Protein AF-A0A1F2UGR4-F1 (afdb_monomer)

Nearest PDB structures (foldseek):
  3pea-assembly2_F  TM=8.026E-01  e=2.654E-06  Bacillus anthracis str. 'Ames Ancestor'
  3l3s-assembly1_A  TM=7.665E-01  e=1.793E-06  Ruegeria pomeroyi
  3l3s-assembly2_F  TM=8.434E-01  e=1.549E-05  Ruegeria pomeroyi
  4di1-assembly1_B  TM=8.057E-01  e=7.073E-06  Mycobacterium marinum M
  3l3s-assembly1_C  TM=7.694E-01  e=9.185E-06  Ruegeria pomeroyi

Sequence (124 aa):
METGHWANVSLAAQNGVARLTLHRPPANVLNLEALSELTVAIDDASMDGTLKVLVLTAEGKHFSAGVDVADHTPERVGEMIPIFDRLCRLLSQLPCVARAVGSPSGGQGQWRATPGILGQDLRG

pLDDT: mean 76.99, std 20.29, range [28.05, 95.81]

Organism: NCBI:txid1797195

Mean predicted aligned error: 9.28 Å

Radius of gyration: 15.13 Å; Cα contacts (8 Å, |Δi|>4): 191; chains: 1; bounding box: 42×40×34 Å

InterPro domains:
  IPR001753 Enoyl-CoA hydratase/isomerase-like domain [PF00378] (13-75)
  IPR029045 ClpP/crotonase-like domain superfamily [SSF52096] (10-96)
  IPR051683 Enoyl-CoA Hydratase/Isomerase Domain-Containing Protein [PTHR42964] (1-72)

Secondary structure (DSSP, 8-state):
---EE-SSEEEEEETTEEEEEE--TTT--B-HHHHHHHHHHHHHHHT-TT--EEEEEEESS-S---B-GGG-SHHHHHHHHHHHHHHHHHHHHS-EEEEEEEE-S------------SS-----

Structure (mmCIF, N/CA/C/O backbone):
data_AF-A0A1F2UGR4-F1
#
_entry.id   AF-A0A1F2UGR4-F1
#
loop_
_atom_site.group_PDB
_atom_site.id
_atom_site.type_symbol
_atom_site.label_atom_id
_atom_site.label_alt_id
_atom_site.label_comp_id
_atom_site.label_asym_id
_atom_site.label_entity_id
_atom_site.label_seq_id
_atom_site.pdbx_PDB_ins_code
_atom_site.Cartn_x
_atom_site.Cartn_y
_atom_site.Cartn_z
_atom_site.occupancy
_atom_site.B_iso_or_equiv
_atom_site.auth_seq_id
_atom_site.auth_comp_id
_atom_site.auth_asym_id
_atom_site.auth_atom_id
_atom_site.pdbx_PDB_model_num
ATOM 1 N N . MET A 1 1 ? -8.709 8.282 11.917 1.00 63.50 1 MET A N 1
ATOM 2 C CA . MET A 1 1 ? -7.911 8.405 10.686 1.00 63.50 1 MET A CA 1
ATOM 3 C C . MET A 1 1 ? -8.676 9.189 9.626 1.00 63.50 1 MET A C 1
ATOM 5 O O . MET A 1 1 ? -9.878 8.984 9.485 1.00 63.50 1 MET A O 1
ATOM 9 N N . GLU A 1 2 ? -7.997 10.116 8.950 1.00 64.69 2 GLU A N 1
ATOM 10 C CA . GLU A 1 2 ? -8.533 10.909 7.832 1.00 64.69 2 GLU A CA 1
ATOM 11 C C . GLU A 1 2 ? -8.485 10.126 6.510 1.00 64.69 2 GLU A C 1
ATOM 13 O O . GLU A 1 2 ? -7.759 9.142 6.375 1.00 64.69 2 GLU A O 1
ATOM 18 N N . THR A 1 3 ? -9.301 10.538 5.540 1.00 78.69 3 THR A N 1
ATOM 19 C CA . THR A 1 3 ? -9.282 9.994 4.177 1.00 78.69 3 THR A CA 1
ATOM 20 C C . THR A 1 3 ? -8.090 10.549 3.399 1.00 78.69 3 THR A C 1
ATOM 22 O O . THR A 1 3 ? -7.926 11.765 3.343 1.00 78.69 3 THR A O 1
ATOM 25 N N . GLY A 1 4 ? -7.305 9.679 2.764 1.00 88.75 4 GLY A N 1
ATOM 26 C CA . GLY A 1 4 ? -6.193 10.054 1.888 1.00 88.75 4 GLY A CA 1
ATOM 27 C C . GLY A 1 4 ? -6.537 9.837 0.415 1.00 88.75 4 GLY A C 1
ATOM 28 O O . GLY A 1 4 ? -7.243 8.885 0.069 1.00 88.75 4 GLY A O 1
ATOM 29 N N . HIS A 1 5 ? -6.045 10.709 -0.463 1.00 92.69 5 HIS A N 1
ATOM 30 C CA . HIS A 1 5 ? -6.204 10.563 -1.907 1.00 92.69 5 HIS A CA 1
ATOM 31 C C . HIS A 1 5 ? -4.902 10.924 -2.617 1.00 92.69 5 HIS A C 1
ATOM 33 O O . HIS A 1 5 ? -4.366 12.014 -2.423 1.00 92.69 5 HIS A O 1
ATOM 39 N N . TRP A 1 6 ? -4.431 10.014 -3.462 1.00 95.12 6 TRP A N 1
ATOM 40 C CA . TRP A 1 6 ? -3.242 10.160 -4.296 1.00 95.12 6 TRP A CA 1
ATOM 41 C C . TRP A 1 6 ? -3.612 9.966 -5.772 1.00 95.12 6 TRP A C 1
ATOM 43 O O . TRP A 1 6 ? -4.800 9.894 -6.098 1.00 95.12 6 TRP A O 1
ATOM 53 N N . ALA A 1 7 ? -2.632 9.917 -6.676 1.00 94.81 7 ALA A N 1
ATOM 54 C CA . ALA A 1 7 ? -2.907 9.768 -8.101 1.00 94.81 7 ALA A CA 1
ATOM 55 C C . ALA A 1 7 ? -3.414 8.359 -8.446 1.00 94.81 7 ALA A C 1
ATOM 57 O O . ALA A 1 7 ? -4.348 8.229 -9.234 1.00 94.81 7 ALA A O 1
ATOM 58 N N . ASN A 1 8 ? -2.842 7.310 -7.841 1.00 95.31 8 ASN A N 1
ATOM 59 C CA . ASN A 1 8 ? -3.147 5.912 -8.173 1.00 95.31 8 ASN A CA 1
ATOM 60 C C . ASN A 1 8 ? -3.848 5.148 -7.040 1.00 95.31 8 ASN A C 1
ATOM 62 O O . ASN A 1 8 ? -4.299 4.020 -7.259 1.00 95.31 8 ASN A O 1
ATOM 66 N N . VAL A 1 9 ? -3.948 5.726 -5.839 1.00 94.31 9 VAL A N 1
ATOM 67 C CA . VAL A 1 9 ? -4.588 5.096 -4.674 1.00 94.31 9 VAL A CA 1
ATOM 68 C C . VAL A 1 9 ? -5.457 6.060 -3.877 1.00 94.31 9 VAL A C 1
ATOM 70 O O . VAL A 1 9 ? -5.195 7.259 -3.807 1.00 94.31 9 VAL A O 1
ATOM 73 N N . SER A 1 10 ? -6.472 5.523 -3.204 1.00 94.38 10 SER A N 1
ATOM 74 C CA . SER A 1 1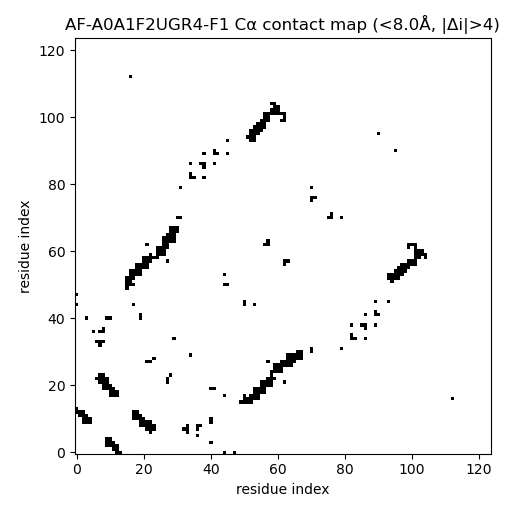0 ? -7.207 6.235 -2.157 1.00 94.38 10 SER A CA 1
ATOM 75 C C . SER A 1 10 ? -7.352 5.396 -0.895 1.00 94.38 10 SER A C 1
ATOM 77 O O . SER A 1 10 ? -7.371 4.165 -0.944 1.00 94.38 10 SER A O 1
ATOM 79 N N . LEU A 1 11 ? -7.465 6.071 0.245 1.00 92.62 11 LEU A N 1
ATOM 80 C CA . LEU A 1 11 ? -7.563 5.472 1.566 1.00 92.62 11 LEU A CA 1
ATOM 81 C C . LEU A 1 11 ? -8.755 6.066 2.316 1.00 92.62 11 LEU A C 1
ATOM 83 O O . LEU A 1 11 ? -8.861 7.278 2.479 1.00 92.62 11 LEU A O 1
ATOM 87 N N . ALA A 1 12 ? -9.646 5.211 2.804 1.00 91.19 12 ALA A N 1
ATOM 88 C CA . ALA A 1 12 ? -10.773 5.612 3.637 1.00 91.19 12 ALA A CA 1
ATOM 89 C C . ALA A 1 12 ? -10.871 4.706 4.861 1.00 91.19 12 ALA A C 1
ATOM 91 O O . ALA A 1 12 ? -10.834 3.486 4.722 1.00 91.19 12 ALA A O 1
ATOM 92 N N . ALA A 1 13 ? -11.033 5.279 6.053 1.00 87.62 13 ALA A N 1
ATOM 93 C CA . ALA A 1 13 ? -11.139 4.510 7.288 1.00 87.62 13 ALA A CA 1
ATOM 94 C C . ALA A 1 13 ? -12.420 4.803 8.063 1.00 87.62 13 ALA A C 1
ATOM 96 O O . ALA A 1 13 ? -12.843 5.948 8.204 1.00 87.62 13 ALA A O 1
ATOM 97 N N . GLN A 1 14 ? -13.028 3.745 8.594 1.00 86.06 14 GLN A N 1
ATOM 98 C CA . GLN A 1 14 ? -14.195 3.836 9.461 1.00 86.06 14 GLN A CA 1
ATO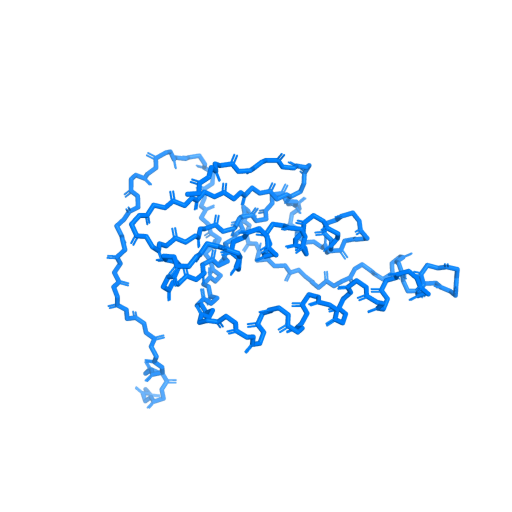M 99 C C . GLN A 1 14 ? -14.276 2.615 10.383 1.00 86.06 14 GLN A C 1
ATOM 101 O O . GLN A 1 14 ? -14.091 1.483 9.941 1.00 86.06 14 GLN A O 1
ATOM 106 N N . ASN A 1 15 ? -14.599 2.830 11.664 1.00 87.62 15 ASN A N 1
ATOM 107 C CA . ASN A 1 15 ? -14.860 1.767 12.649 1.00 87.62 15 ASN A CA 1
ATOM 108 C C . ASN A 1 15 ? -13.734 0.714 12.766 1.00 87.62 15 ASN A C 1
ATOM 110 O O . ASN A 1 15 ? -14.004 -0.479 12.921 1.00 87.62 15 ASN A O 1
ATOM 114 N N . GLY A 1 16 ? -12.472 1.150 12.684 1.00 87.19 16 GLY A N 1
ATOM 115 C CA . GLY A 1 16 ? -11.299 0.269 12.733 1.00 87.19 16 GLY A CA 1
ATOM 116 C C . GLY A 1 16 ? -11.055 -0.533 11.450 1.00 87.19 16 GLY A C 1
ATOM 117 O O . GLY A 1 16 ? -10.271 -1.478 11.466 1.00 87.19 16 GLY A O 1
ATOM 118 N N . VAL A 1 17 ? -11.717 -0.192 10.343 1.00 87.62 17 VAL A N 1
ATOM 119 C CA . VAL A 1 17 ? -11.446 -0.761 9.019 1.00 87.62 17 VAL A CA 1
ATOM 120 C C . VAL A 1 17 ? -10.890 0.331 8.116 1.00 87.62 17 VAL A C 1
ATOM 122 O O . VAL A 1 17 ? -11.591 1.305 7.846 1.00 87.62 17 VAL A O 1
ATOM 125 N N . ALA A 1 18 ? -9.668 0.148 7.618 1.00 90.62 18 ALA A N 1
ATOM 126 C CA . ALA A 1 18 ? -9.102 0.971 6.552 1.00 90.62 18 ALA A CA 1
ATOM 127 C C . ALA A 1 18 ? -9.295 0.269 5.204 1.00 90.62 18 ALA A C 1
ATOM 129 O O . ALA A 1 18 ? -8.993 -0.914 5.059 1.00 90.62 18 ALA A O 1
ATOM 130 N N . ARG A 1 19 ? -9.806 0.990 4.210 1.00 90.12 19 ARG A N 1
ATOM 131 C CA . ARG A 1 19 ? -9.927 0.548 2.822 1.00 90.12 19 ARG A CA 1
ATOM 132 C C . ARG A 1 19 ? -8.945 1.322 1.972 1.00 90.12 19 ARG A C 1
ATOM 134 O O . ARG A 1 19 ? -9.101 2.531 1.833 1.00 90.12 19 ARG A O 1
ATOM 141 N N . LEU A 1 20 ? -8.020 0.606 1.354 1.00 91.88 20 LEU A N 1
ATOM 142 C CA . LEU A 1 20 ? -7.136 1.136 0.332 1.00 91.88 20 LEU A CA 1
ATOM 143 C C . LEU A 1 20 ? -7.634 0.664 -1.035 1.00 91.88 20 LEU A C 1
ATOM 145 O O . LEU A 1 20 ? -7.882 -0.528 -1.228 1.00 91.88 20 LEU A O 1
ATOM 149 N N . THR A 1 21 ? -7.801 1.580 -1.982 1.00 92.12 21 THR A N 1
ATOM 150 C CA . THR A 1 21 ? -8.287 1.261 -3.329 1.00 92.12 21 THR A CA 1
ATOM 151 C C . THR A 1 21 ? -7.286 1.705 -4.387 1.00 92.12 21 THR A C 1
ATOM 153 O O . THR A 1 21 ? -6.869 2.855 -4.363 1.00 92.12 21 THR A O 1
ATOM 156 N N . LEU A 1 22 ? -6.905 0.794 -5.287 1.00 92.50 22 LEU A N 1
ATOM 157 C CA . LEU A 1 22 ? -6.105 1.071 -6.484 1.00 92.50 22 LEU A CA 1
ATOM 158 C C . LEU A 1 22 ? -6.995 1.586 -7.616 1.00 92.50 22 LEU A C 1
ATOM 160 O O . LEU A 1 22 ? -7.973 0.927 -7.958 1.00 92.50 22 LEU A O 1
ATOM 164 N N . HIS A 1 23 ? -6.621 2.694 -8.246 1.00 92.56 23 HIS A N 1
ATOM 165 C CA . HIS A 1 23 ? -7.412 3.368 -9.284 1.00 92.56 23 HIS A CA 1
ATOM 166 C C . HIS A 1 23 ? -6.612 3.582 -10.569 1.00 92.56 23 HIS A C 1
ATOM 168 O O . HIS A 1 23 ? -6.592 4.668 -11.141 1.00 92.56 23 HIS A O 1
ATOM 174 N N . ARG A 1 24 ? -5.917 2.536 -11.032 1.00 91.50 24 ARG A N 1
ATOM 175 C CA . ARG A 1 24 ? -5.048 2.564 -12.222 1.00 91.50 24 ARG A CA 1
ATOM 176 C C . ARG A 1 24 ? -5.466 1.523 -13.281 1.00 91.50 24 ARG A C 1
ATOM 178 O O . ARG A 1 24 ? -4.671 0.651 -13.661 1.00 91.50 24 ARG A O 1
ATOM 185 N N . PRO A 1 25 ? -6.720 1.552 -13.773 1.00 89.06 25 PRO A N 1
ATOM 186 C CA . PRO A 1 25 ? -7.172 0.629 -14.812 1.00 89.06 25 PRO A CA 1
ATOM 187 C C . PRO A 1 25 ? -6.322 0.757 -16.096 1.00 89.06 25 PRO A C 1
ATOM 189 O O . PRO A 1 25 ? -5.688 1.786 -16.322 1.00 89.06 25 PRO A O 1
ATOM 192 N N . PRO A 1 26 ? -6.296 -0.270 -16.971 1.00 88.38 26 PRO A N 1
ATOM 193 C CA . PRO A 1 26 ? -7.167 -1.453 -16.975 1.00 88.38 26 PRO A CA 1
ATOM 194 C C . PRO A 1 26 ? -6.659 -2.635 -16.138 1.00 88.38 26 PRO A C 1
ATOM 196 O O . PRO A 1 26 ? -7.438 -3.537 -15.824 1.00 88.38 26 PRO A O 1
ATOM 199 N N . ALA A 1 27 ? -5.368 -2.659 -15.813 1.00 88.75 27 ALA A N 1
ATOM 200 C CA . ALA A 1 27 ? -4.715 -3.795 -15.169 1.00 88.75 27 ALA A CA 1
ATOM 201 C C . ALA A 1 27 ? -4.115 -3.460 -13.797 1.00 88.75 27 ALA A C 1
ATOM 203 O O . ALA A 1 27 ? -3.614 -4.369 -13.145 1.00 88.75 27 ALA A O 1
ATOM 204 N N . ASN A 1 28 ? -4.162 -2.198 -13.349 1.00 90.44 28 ASN A N 1
ATOM 205 C CA . ASN A 1 28 ? -3.614 -1.770 -12.059 1.00 90.44 28 ASN A CA 1
ATOM 206 C C . ASN A 1 28 ? -2.143 -2.195 -11.879 1.00 90.44 28 ASN A C 1
ATOM 208 O O . ASN A 1 28 ? -1.752 -2.707 -10.832 1.00 90.44 28 ASN A O 1
ATOM 212 N N . VAL A 1 29 ? -1.331 -2.033 -12.933 1.00 93.00 29 VAL A N 1
ATOM 213 C CA . VAL A 1 29 ? 0.122 -2.289 -12.881 1.00 93.00 29 VAL A CA 1
ATOM 214 C C . VAL A 1 29 ? 0.763 -1.300 -11.904 1.00 93.00 29 VAL A C 1
ATOM 216 O O . VAL A 1 29 ? 0.441 -0.114 -11.942 1.00 93.00 29 VAL A O 1
ATOM 219 N N . LEU A 1 30 ? 1.649 -1.772 -11.034 1.00 92.12 30 LEU A N 1
ATOM 220 C CA . LEU A 1 30 ? 2.289 -0.966 -9.996 1.00 92.12 30 LEU A CA 1
ATOM 221 C C . LEU A 1 30 ? 3.612 -0.404 -10.524 1.00 92.12 30 LEU A C 1
ATOM 223 O O . LEU A 1 30 ? 4.615 -1.113 -10.554 1.00 92.12 30 LEU A O 1
ATOM 227 N N . ASN A 1 31 ? 3.600 0.855 -10.956 1.00 92.06 31 ASN A N 1
ATOM 228 C CA . ASN A 1 31 ? 4.827 1.605 -11.221 1.00 92.06 31 ASN A CA 1
ATOM 229 C C . ASN A 1 31 ? 5.409 2.166 -9.908 1.00 92.06 31 ASN A C 1
ATOM 231 O O . ASN A 1 31 ? 4.790 2.062 -8.845 1.00 92.06 31 ASN A O 1
ATOM 235 N N . LEU A 1 32 ? 6.581 2.797 -9.982 1.00 90.69 32 LEU A N 1
ATOM 236 C CA . LEU A 1 32 ? 7.237 3.440 -8.836 1.00 90.69 32 LEU A CA 1
ATOM 237 C C . LEU A 1 32 ? 6.330 4.410 -8.065 1.00 90.69 32 LEU A C 1
ATOM 239 O O . LEU A 1 32 ? 6.317 4.387 -6.836 1.00 90.69 32 LEU A O 1
ATOM 243 N N . GLU A 1 33 ? 5.550 5.231 -8.769 1.00 93.62 33 GLU A N 1
ATOM 244 C CA . GLU A 1 33 ? 4.621 6.174 -8.140 1.00 93.62 33 GLU A CA 1
ATOM 245 C C . GLU A 1 33 ? 3.543 5.435 -7.335 1.00 93.62 33 GLU A C 1
ATOM 247 O O . GLU A 1 33 ? 3.410 5.669 -6.137 1.00 93.62 33 GLU A O 1
ATOM 252 N N . ALA A 1 34 ? 2.853 4.463 -7.939 1.00 93.75 34 ALA A N 1
ATOM 253 C CA . ALA A 1 34 ? 1.831 3.674 -7.256 1.00 93.75 34 ALA A CA 1
ATOM 254 C C . ALA A 1 34 ? 2.399 2.875 -6.069 1.00 93.75 34 ALA A C 1
ATOM 256 O O . ALA A 1 34 ? 1.744 2.769 -5.033 1.00 93.75 34 ALA A O 1
ATOM 257 N N . LEU A 1 35 ? 3.615 2.328 -6.186 1.00 93.56 35 LEU A N 1
ATOM 258 C CA . LEU A 1 35 ? 4.300 1.652 -5.079 1.00 93.56 35 LEU A CA 1
ATOM 259 C C . LEU A 1 35 ? 4.595 2.614 -3.923 1.00 93.56 35 LEU A C 1
ATOM 261 O O . LEU A 1 35 ? 4.387 2.258 -2.761 1.00 93.56 35 LEU A O 1
ATOM 265 N N . SER A 1 36 ? 5.059 3.824 -4.232 1.00 94.19 36 SER A N 1
ATOM 266 C CA . SER A 1 36 ? 5.328 4.861 -3.237 1.00 94.19 36 SER A CA 1
ATOM 267 C C . SER A 1 36 ? 4.044 5.281 -2.518 1.00 94.19 36 SER A C 1
ATOM 269 O O . SER A 1 36 ? 3.979 5.228 -1.289 1.00 94.19 36 SER A O 1
ATOM 271 N N . GLU A 1 37 ? 2.985 5.592 -3.268 1.00 95.81 37 GLU A N 1
ATOM 272 C CA . GLU A 1 37 ? 1.698 6.007 -2.705 1.00 95.81 37 GLU A CA 1
ATOM 273 C C . GLU A 1 37 ? 1.057 4.897 -1.856 1.00 95.81 37 GLU A C 1
ATOM 275 O O . GLU A 1 37 ? 0.579 5.165 -0.754 1.00 95.81 37 GLU A O 1
ATOM 280 N N . LEU A 1 38 ? 1.107 3.637 -2.314 1.00 93.31 38 LEU A N 1
ATOM 281 C CA . LEU A 1 38 ? 0.683 2.472 -1.528 1.00 93.31 38 LEU A CA 1
ATOM 282 C C . LEU A 1 38 ? 1.427 2.392 -0.198 1.00 93.31 38 LEU A C 1
ATOM 284 O O . LEU A 1 38 ? 0.819 2.159 0.846 1.00 93.31 38 LEU A O 1
ATOM 288 N N . THR A 1 39 ? 2.746 2.562 -0.248 1.00 93.81 39 THR A N 1
ATOM 289 C CA . THR A 1 39 ? 3.605 2.460 0.928 1.00 93.81 39 THR A CA 1
ATOM 290 C C . THR A 1 39 ? 3.257 3.543 1.943 1.00 93.81 39 THR A C 1
ATOM 292 O O . THR A 1 39 ? 3.118 3.228 3.120 1.00 93.81 39 THR A O 1
ATOM 295 N N . VAL A 1 40 ? 3.072 4.791 1.501 1.00 94.38 40 VAL A N 1
ATOM 296 C CA . VAL A 1 40 ? 2.660 5.908 2.369 1.00 94.38 40 VAL A CA 1
ATOM 297 C C . VAL A 1 40 ? 1.278 5.652 2.969 1.00 94.38 40 VAL A C 1
ATOM 299 O O . VAL A 1 40 ? 1.121 5.708 4.183 1.00 94.38 40 VAL A O 1
ATOM 302 N N . ALA A 1 41 ? 0.293 5.276 2.152 1.00 93.69 41 ALA A N 1
ATOM 303 C CA . ALA A 1 41 ? -1.072 5.035 2.616 1.00 93.69 41 ALA A CA 1
ATOM 304 C C . ALA A 1 41 ? -1.165 3.903 3.658 1.00 93.69 41 ALA A C 1
ATOM 306 O O . ALA A 1 41 ? -1.954 3.972 4.601 1.00 93.69 41 ALA A O 1
ATOM 307 N N . ILE A 1 42 ? -0.372 2.840 3.496 1.00 91.56 42 ILE A N 1
ATOM 308 C CA . ILE A 1 42 ? -0.333 1.723 4.449 1.00 91.56 42 ILE A CA 1
ATOM 309 C C . ILE A 1 42 ? 0.395 2.123 5.732 1.00 91.56 42 ILE A C 1
ATOM 311 O O . ILE A 1 42 ? -0.037 1.724 6.813 1.00 91.56 42 ILE A O 1
ATOM 315 N N . ASP A 1 43 ? 1.466 2.904 5.625 1.00 92.06 43 ASP A N 1
ATOM 316 C CA . ASP A 1 43 ? 2.192 3.435 6.778 1.00 92.06 43 ASP A CA 1
ATOM 317 C C . ASP A 1 43 ? 1.277 4.324 7.630 1.00 92.06 43 ASP A C 1
ATOM 319 O O . ASP A 1 43 ? 1.117 4.063 8.822 1.00 92.06 43 ASP A O 1
ATOM 323 N N . ASP A 1 44 ? 0.557 5.258 7.001 1.00 90.38 44 ASP A N 1
ATOM 324 C CA . ASP A 1 44 ? -0.437 6.115 7.657 1.00 90.38 44 ASP A CA 1
ATOM 325 C C . ASP A 1 44 ? -1.519 5.291 8.369 1.00 90.38 44 ASP A C 1
ATOM 327 O O . ASP A 1 44 ? -1.862 5.553 9.524 1.00 90.38 44 ASP A O 1
ATOM 331 N N . ALA A 1 45 ? -2.039 4.251 7.706 1.00 89.12 45 ALA A N 1
ATOM 332 C CA . ALA A 1 45 ? -3.018 3.352 8.308 1.00 89.12 45 ALA A CA 1
ATOM 333 C C . ALA A 1 45 ? -2.428 2.566 9.492 1.00 89.12 45 ALA A C 1
ATOM 335 O O . ALA A 1 45 ? -3.120 2.344 10.484 1.00 89.12 45 ALA A O 1
ATOM 336 N N . SER A 1 46 ? -1.158 2.160 9.410 1.00 87.25 46 SER A N 1
ATOM 337 C CA . SER A 1 46 ? -0.477 1.404 10.467 1.00 87.25 46 SER A CA 1
ATOM 338 C C . SER A 1 46 ? -0.238 2.216 11.739 1.00 87.25 46 SER A C 1
ATOM 340 O O . SER A 1 46 ? -0.174 1.645 12.827 1.00 87.25 46 SER A O 1
ATOM 342 N N . MET A 1 47 ? -0.155 3.543 11.617 1.00 88.81 47 MET A N 1
ATOM 343 C CA . MET A 1 47 ? -0.027 4.450 12.757 1.00 88.81 47 MET A CA 1
ATOM 344 C C . MET A 1 47 ? -1.354 4.651 13.509 1.00 88.81 47 MET A C 1
ATOM 346 O O . MET A 1 47 ? -1.344 5.129 14.646 1.00 88.81 47 MET A O 1
ATOM 350 N N . ASP A 1 48 ? -2.500 4.269 12.928 1.00 87.38 48 ASP A N 1
ATOM 351 C CA . ASP A 1 48 ? -3.789 4.291 13.623 1.00 87.38 48 ASP A CA 1
ATOM 352 C C . ASP A 1 48 ? -3.921 3.071 14.548 1.00 87.38 48 ASP A C 1
ATOM 354 O O . ASP A 1 48 ? -4.302 1.976 14.134 1.00 87.38 48 ASP A O 1
ATOM 358 N N . GLY A 1 49 ? -3.679 3.276 15.846 1.00 86.56 49 GLY A N 1
ATOM 359 C CA . GLY A 1 49 ? -3.824 2.237 16.874 1.00 86.56 49 GLY A CA 1
ATOM 360 C C . GLY A 1 49 ? -5.246 1.675 17.041 1.00 86.56 49 GLY A C 1
ATOM 361 O O . GLY A 1 49 ? -5.443 0.722 17.794 1.00 86.56 49 GLY A O 1
ATOM 362 N N . THR A 1 50 ? -6.252 2.242 16.366 1.00 88.50 50 THR A N 1
ATOM 363 C CA . THR A 1 50 ? -7.622 1.710 16.320 1.00 88.50 50 THR A CA 1
ATOM 364 C C . THR A 1 50 ? -7.872 0.776 15.132 1.00 88.50 50 THR A C 1
ATOM 366 O O . THR A 1 50 ? -8.945 0.162 15.055 1.00 88.50 50 THR A O 1
ATOM 369 N N . LEU A 1 51 ? -6.905 0.644 14.216 1.00 88.31 51 LEU A N 1
ATOM 370 C CA . LEU A 1 51 ? -6.995 -0.218 13.046 1.00 88.31 51 LEU A CA 1
ATOM 371 C C . LEU A 1 51 ? -7.075 -1.692 13.459 1.00 88.31 51 LEU A C 1
ATOM 373 O O . LEU A 1 51 ? -6.215 -2.232 14.147 1.00 88.31 51 LEU A O 1
ATOM 377 N N . LYS A 1 52 ? -8.123 -2.363 12.988 1.00 87.38 52 LYS A N 1
ATOM 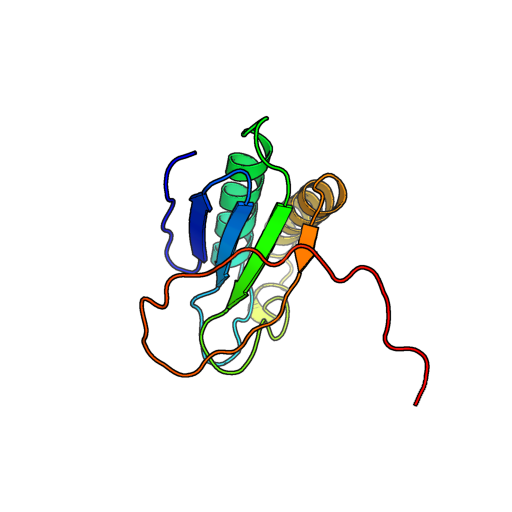378 C CA . LYS A 1 52 ? -8.361 -3.797 13.193 1.00 87.38 52 LYS A CA 1
ATOM 379 C C . LYS A 1 52 ? -8.148 -4.596 11.918 1.00 87.38 52 LYS A C 1
ATOM 381 O O . LYS A 1 52 ? -7.769 -5.758 11.996 1.00 87.38 52 LYS A O 1
ATOM 386 N N . VAL A 1 53 ? -8.461 -4.003 10.764 1.00 86.94 53 VAL A N 1
ATOM 387 C CA . VAL A 1 53 ? -8.391 -4.661 9.455 1.00 86.94 53 VAL A CA 1
ATOM 388 C C . VAL A 1 53 ? -8.026 -3.644 8.378 1.00 86.94 53 VAL A C 1
ATOM 390 O O . VAL A 1 53 ? -8.705 -2.625 8.235 1.00 86.94 53 VAL A O 1
ATOM 393 N N . LEU A 1 54 ? -7.018 -3.967 7.568 1.00 88.06 54 LEU A N 1
ATOM 394 C CA . LEU A 1 54 ? -6.767 -3.304 6.287 1.00 88.06 54 LEU A CA 1
ATOM 395 C C . LEU A 1 54 ? -7.404 -4.119 5.153 1.00 88.06 54 LEU A C 1
ATOM 397 O O . LEU A 1 54 ? -7.163 -5.321 5.040 1.00 88.06 54 LEU A O 1
ATOM 401 N N . VAL A 1 55 ? -8.200 -3.465 4.309 1.00 88.00 55 VAL A N 1
ATOM 402 C CA . VAL A 1 55 ? -8.836 -4.050 3.124 1.00 88.00 55 VAL A CA 1
ATOM 403 C C . VAL A 1 55 ? -8.247 -3.416 1.872 1.00 88.00 55 VAL A C 1
ATOM 405 O O . VAL A 1 55 ? -8.439 -2.225 1.635 1.00 88.00 55 VAL A O 1
ATOM 408 N N . LEU A 1 56 ? -7.586 -4.221 1.044 1.00 88.50 56 LEU A N 1
ATOM 409 C CA . LEU A 1 56 ? -7.120 -3.796 -0.276 1.00 88.50 56 LEU A CA 1
ATOM 410 C C . LEU A 1 56 ? -8.204 -4.068 -1.324 1.00 88.50 56 LEU A C 1
ATOM 412 O O . LEU A 1 56 ? -8.745 -5.171 -1.366 1.00 88.50 56 LEU A O 1
ATOM 416 N N . THR A 1 57 ? -8.504 -3.083 -2.166 1.00 89.25 57 THR A N 1
ATOM 417 C CA . THR A 1 57 ? -9.467 -3.146 -3.280 1.00 89.25 57 THR A CA 1
ATOM 418 C C . THR A 1 57 ? -8.908 -2.464 -4.531 1.00 89.25 57 THR A C 1
ATOM 420 O O . THR A 1 57 ? -7.868 -1.815 -4.458 1.00 89.25 57 THR A O 1
ATOM 423 N N . ALA A 1 58 ? -9.574 -2.605 -5.680 1.00 89.44 58 ALA A N 1
ATOM 424 C CA . ALA A 1 58 ? -9.167 -1.941 -6.915 1.00 89.44 58 ALA A CA 1
ATOM 425 C C . ALA A 1 58 ? -10.372 -1.584 -7.796 1.00 89.44 58 ALA A C 1
ATOM 427 O O . ALA A 1 58 ? -11.379 -2.293 -7.798 1.00 89.44 58 ALA A O 1
ATOM 428 N N . GLU A 1 59 ? -10.255 -0.510 -8.567 1.00 88.69 59 GLU A N 1
ATOM 429 C CA . GLU A 1 59 ? -11.172 -0.168 -9.645 1.00 88.69 59 GLU A CA 1
ATOM 430 C C . GLU A 1 59 ? -10.905 -0.998 -10.902 1.00 88.69 59 GLU A C 1
ATOM 432 O O . GLU A 1 59 ? -9.774 -1.357 -11.240 1.00 88.69 59 GLU A O 1
ATOM 437 N N . GLY A 1 60 ? -11.978 -1.262 -11.646 1.00 83.25 60 GLY A N 1
ATOM 438 C CA . GLY A 1 60 ? -11.917 -2.004 -12.896 1.00 83.25 60 GLY A CA 1
ATOM 439 C C . GLY A 1 60 ? -11.930 -3.521 -12.705 1.00 83.25 60 GLY A C 1
ATOM 440 O O . GLY A 1 60 ? -12.379 -4.056 -11.693 1.00 83.25 60 GLY A O 1
ATOM 441 N N . LYS A 1 61 ? -11.503 -4.235 -13.751 1.00 80.50 61 LYS A N 1
ATOM 442 C CA . LYS A 1 61 ? -11.668 -5.694 -13.852 1.00 80.50 61 LYS A CA 1
ATOM 443 C C . LYS A 1 61 ? -10.616 -6.488 -13.071 1.00 80.50 61 LYS A C 1
ATOM 445 O O . LYS A 1 61 ? -10.875 -7.625 -12.688 1.00 80.50 61 LYS A O 1
ATOM 450 N N . HIS A 1 62 ? -9.433 -5.920 -12.869 1.00 81.81 62 HIS A N 1
ATOM 451 C CA . HIS A 1 62 ? -8.286 -6.617 -12.293 1.00 81.81 62 HIS A CA 1
ATOM 452 C C . HIS A 1 62 ? -7.873 -5.945 -10.992 1.00 81.81 62 HIS A C 1
ATOM 454 O O . HIS A 1 62 ? -7.919 -4.726 -10.901 1.00 81.81 62 HIS A O 1
ATOM 460 N N . PHE A 1 63 ? -7.422 -6.717 -10.004 1.00 83.31 63 PHE A N 1
ATOM 461 C CA . PHE A 1 63 ? -6.852 -6.128 -8.793 1.00 83.31 63 PHE A CA 1
ATOM 462 C C . PHE A 1 63 ? -5.510 -5.444 -9.079 1.00 83.31 63 PHE A C 1
ATOM 464 O O . PHE A 1 63 ? -5.368 -4.251 -8.851 1.00 83.31 63 PHE A O 1
ATOM 471 N N . SER A 1 64 ? -4.553 -6.201 -9.617 1.00 86.81 64 SER A N 1
ATOM 472 C CA . SER A 1 64 ? -3.274 -5.723 -10.144 1.00 86.81 64 SER A CA 1
ATOM 473 C C . SER A 1 64 ? -2.666 -6.809 -11.031 1.00 86.81 64 SER A C 1
ATOM 475 O O . SER A 1 64 ? -2.804 -7.995 -10.731 1.00 86.81 64 SER A O 1
ATOM 477 N N . ALA A 1 65 ? -1.996 -6.415 -12.110 1.00 86.69 65 ALA A N 1
ATOM 478 C CA . ALA A 1 65 ? -1.196 -7.298 -12.958 1.00 86.69 65 ALA A CA 1
ATOM 479 C C . ALA A 1 65 ? 0.278 -7.388 -12.515 1.00 86.69 65 ALA A C 1
ATOM 481 O O . ALA A 1 65 ? 1.093 -7.961 -13.232 1.00 86.69 65 ALA A O 1
ATOM 482 N N . GLY A 1 66 ? 0.616 -6.856 -11.336 1.00 85.38 66 GLY A N 1
ATOM 483 C CA . GLY A 1 66 ? 1.964 -6.894 -10.772 1.00 85.38 66 GLY A CA 1
ATOM 484 C C . GLY A 1 66 ? 2.731 -5.585 -10.942 1.00 85.38 66 GLY A C 1
ATOM 485 O O . GLY A 1 66 ? 2.157 -4.547 -11.274 1.00 85.38 66 GLY A O 1
ATOM 486 N N . VAL A 1 67 ? 4.033 -5.643 -10.663 1.00 84.25 67 VAL A N 1
ATOM 487 C CA . VAL A 1 67 ? 4.954 -4.500 -10.750 1.00 84.25 67 VAL A CA 1
ATOM 488 C C . VAL A 1 67 ? 5.346 -4.249 -12.204 1.00 84.25 67 VAL A C 1
ATOM 490 O O . VAL A 1 67 ? 5.498 -5.191 -12.981 1.00 84.25 67 VAL A O 1
ATOM 493 N N . ASP A 1 68 ? 5.490 -2.980 -12.576 1.00 84.06 68 ASP A N 1
ATOM 494 C CA . ASP A 1 68 ? 5.815 -2.584 -13.942 1.00 84.06 68 ASP A CA 1
ATOM 495 C C . ASP A 1 68 ? 7.195 -3.111 -14.373 1.00 84.06 68 ASP A C 1
ATOM 497 O O . ASP A 1 68 ? 8.219 -2.882 -13.723 1.00 84.06 68 ASP A O 1
ATOM 501 N N . VAL A 1 69 ? 7.238 -3.806 -15.511 1.00 78.50 69 VAL A N 1
ATOM 502 C CA . VAL A 1 69 ? 8.492 -4.292 -16.106 1.00 78.50 69 VAL A CA 1
ATOM 503 C C . VAL A 1 69 ? 9.362 -3.116 -16.556 1.00 78.50 69 VAL A C 1
ATOM 505 O O . VAL A 1 69 ? 10.586 -3.211 -16.514 1.00 78.50 69 VAL A O 1
ATOM 508 N N . ALA A 1 70 ? 8.760 -1.978 -16.916 1.00 76.88 70 ALA A N 1
ATOM 509 C CA . ALA A 1 70 ? 9.487 -0.763 -17.281 1.00 76.88 70 ALA A CA 1
ATOM 510 C C . ALA A 1 70 ? 10.266 -0.135 -16.109 1.00 76.88 70 ALA A C 1
ATOM 512 O O . ALA A 1 70 ? 11.126 0.719 -16.337 1.00 76.88 70 ALA A O 1
ATOM 513 N N . ASP A 1 71 ? 9.988 -0.554 -14.872 1.00 75.81 71 ASP A N 1
ATOM 514 C CA . ASP A 1 71 ? 10.735 -0.145 -13.680 1.00 75.81 71 ASP A CA 1
ATOM 515 C C . ASP A 1 71 ? 11.811 -1.176 -13.274 1.00 75.81 71 ASP A C 1
ATOM 517 O O . ASP A 1 71 ? 12.619 -0.916 -12.384 1.00 75.81 71 ASP A O 1
ATOM 521 N N . HIS A 1 72 ? 11.919 -2.299 -13.997 1.00 78.62 72 HIS A N 1
ATOM 522 C CA . HIS A 1 72 ? 12.992 -3.292 -13.854 1.00 78.62 72 HIS A CA 1
ATOM 523 C C . HIS A 1 72 ? 14.224 -2.945 -14.712 1.00 78.62 72 HIS A C 1
ATOM 525 O O . HIS A 1 72 ? 14.811 -3.809 -15.366 1.00 78.62 72 HIS A O 1
ATOM 531 N N . THR A 1 73 ? 14.625 -1.672 -14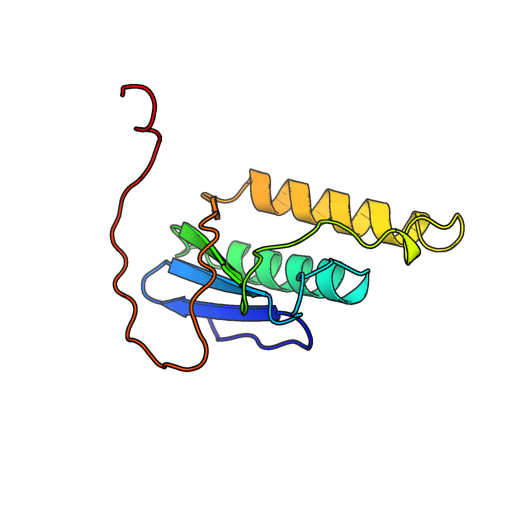.723 1.00 81.75 73 THR A N 1
ATOM 532 C CA . THR A 1 73 ? 15.884 -1.227 -15.345 1.00 81.75 73 THR A CA 1
ATOM 533 C C . THR A 1 73 ? 16.958 -1.005 -14.277 1.00 81.75 73 THR A C 1
ATOM 535 O O . THR A 1 73 ? 16.611 -0.715 -13.128 1.00 81.75 73 THR A O 1
ATOM 538 N N . PRO A 1 74 ? 18.260 -1.111 -14.605 1.00 76.25 74 PRO A N 1
ATOM 539 C CA . PRO A 1 74 ? 19.340 -0.905 -13.634 1.00 76.25 74 PRO A CA 1
ATOM 540 C C . PRO A 1 74 ? 19.270 0.438 -12.894 1.00 76.25 74 PRO A C 1
ATOM 542 O O . PRO A 1 74 ? 19.648 0.521 -11.729 1.00 76.25 74 PRO A O 1
ATOM 545 N N . GLU A 1 75 ? 18.757 1.479 -13.548 1.00 78.75 75 GLU A N 1
ATOM 546 C CA . GLU A 1 75 ? 18.653 2.833 -13.001 1.00 78.75 75 GLU A CA 1
ATOM 547 C C . GLU A 1 75 ? 17.503 2.967 -11.998 1.00 78.75 75 GLU A C 1
ATOM 549 O O . GLU A 1 75 ? 17.611 3.719 -11.037 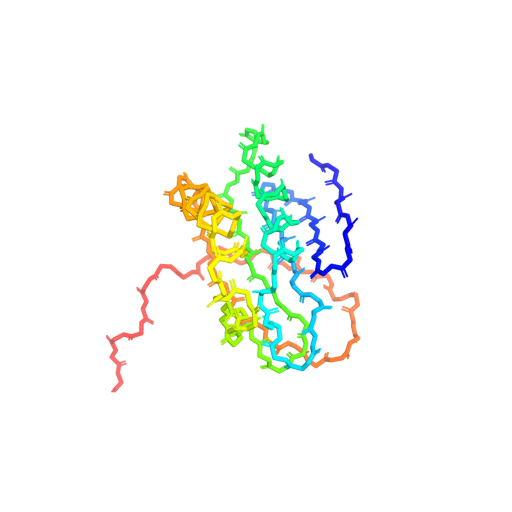1.00 78.75 75 GLU A O 1
ATOM 554 N N . ARG A 1 76 ? 16.404 2.232 -12.205 1.00 78.75 76 ARG A N 1
ATOM 555 C CA . ARG A 1 76 ? 15.177 2.339 -11.399 1.00 78.75 76 ARG A CA 1
ATOM 556 C C . ARG A 1 76 ? 15.061 1.274 -10.323 1.00 78.75 76 ARG A C 1
ATOM 558 O O . ARG A 1 76 ? 14.445 1.507 -9.286 1.00 78.75 76 ARG A O 1
ATOM 565 N N . VAL A 1 77 ? 15.692 0.120 -10.531 1.00 81.75 77 VAL A N 1
ATOM 566 C CA . VAL A 1 77 ? 15.629 -1.009 -9.598 1.00 81.75 77 VAL A CA 1
ATOM 567 C C . VAL A 1 77 ? 16.192 -0.642 -8.218 1.00 81.75 77 VAL A C 1
ATOM 569 O O . VAL A 1 77 ? 15.693 -1.127 -7.203 1.00 81.75 77 VAL A O 1
ATOM 572 N N . GLY A 1 78 ? 17.182 0.259 -8.173 1.00 83.88 78 GLY A N 1
ATOM 573 C CA . GLY A 1 78 ? 17.767 0.769 -6.931 1.00 83.88 78 GLY A CA 1
ATOM 574 C C . GLY A 1 78 ? 16.780 1.558 -6.068 1.00 83.88 78 GLY A C 1
ATOM 575 O O . GLY A 1 78 ? 16.873 1.508 -4.845 1.00 83.88 78 GLY A O 1
ATOM 576 N N . GLU A 1 79 ? 15.806 2.226 -6.688 1.00 83.94 79 GLU A N 1
ATOM 577 C CA . GLU A 1 79 ? 14.724 2.939 -5.998 1.00 83.94 79 GLU A CA 1
ATOM 578 C C . GLU A 1 79 ? 13.523 2.022 -5.732 1.00 83.94 79 GLU A C 1
ATOM 580 O O . GLU A 1 79 ? 12.904 2.082 -4.669 1.00 83.94 79 GLU A O 1
ATOM 585 N N . MET A 1 80 ? 13.220 1.121 -6.670 1.00 85.44 80 MET A N 1
ATOM 586 C CA . MET A 1 80 ? 12.082 0.207 -6.587 1.00 85.44 80 MET A CA 1
ATOM 587 C C . MET A 1 80 ? 12.218 -0.797 -5.439 1.00 85.44 80 MET A C 1
ATOM 589 O O . MET A 1 80 ? 11.258 -1.000 -4.693 1.00 85.44 80 MET A O 1
ATOM 593 N N . ILE A 1 81 ? 13.387 -1.436 -5.287 1.00 87.81 81 ILE A N 1
ATOM 594 C CA . ILE A 1 81 ? 13.581 -2.509 -4.299 1.00 87.81 81 ILE A CA 1
ATOM 595 C C . ILE A 1 81 ? 13.312 -2.016 -2.868 1.00 87.81 81 ILE A C 1
ATOM 597 O O . ILE A 1 81 ? 12.517 -2.664 -2.187 1.00 87.81 81 ILE A O 1
ATOM 601 N N . PRO A 1 82 ? 13.889 -0.893 -2.391 1.00 90.38 82 PRO A N 1
ATOM 602 C CA . PRO A 1 82 ? 13.626 -0.407 -1.036 1.00 90.38 82 PRO A CA 1
ATOM 603 C C . PRO A 1 82 ? 12.150 -0.097 -0.768 1.00 90.38 82 PRO A C 1
ATOM 605 O O . PRO A 1 82 ? 11.648 -0.406 0.315 1.00 90.38 82 PRO A O 1
ATOM 608 N N . ILE A 1 83 ? 11.448 0.489 -1.746 1.00 89.25 83 ILE A N 1
ATOM 609 C CA . ILE A 1 83 ? 10.021 0.817 -1.627 1.00 89.25 83 ILE A CA 1
ATOM 610 C C . ILE A 1 83 ? 9.200 -0.471 -1.540 1.00 89.25 83 ILE A C 1
ATOM 612 O O . ILE A 1 83 ? 8.400 -0.635 -0.620 1.00 89.25 83 ILE A O 1
ATOM 616 N N . PHE A 1 84 ? 9.435 -1.415 -2.452 1.00 87.12 84 PHE A N 1
ATOM 617 C CA . PHE A 1 84 ? 8.726 -2.692 -2.481 1.00 87.12 84 PHE A CA 1
ATOM 618 C C . PHE A 1 84 ? 8.971 -3.522 -1.211 1.00 87.12 84 PHE A C 1
ATOM 620 O O . PHE A 1 84 ? 8.038 -4.048 -0.608 1.00 87.12 84 PHE A O 1
ATOM 627 N N . ASP A 1 85 ? 10.217 -3.585 -0.750 1.00 89.75 85 ASP A N 1
ATOM 628 C CA . ASP A 1 85 ? 10.605 -4.271 0.482 1.00 89.75 85 ASP A CA 1
ATOM 629 C C . ASP A 1 85 ? 9.948 -3.628 1.720 1.00 89.75 85 ASP A C 1
ATOM 631 O O . ASP A 1 85 ? 9.430 -4.322 2.601 1.00 89.75 85 ASP A O 1
ATOM 635 N N . ARG A 1 86 ? 9.865 -2.290 1.771 1.00 90.31 86 ARG A N 1
ATOM 636 C CA . ARG A 1 86 ? 9.112 -1.583 2.819 1.00 90.31 86 ARG A CA 1
ATOM 637 C C . ARG A 1 86 ? 7.621 -1.913 2.772 1.00 90.31 86 ARG A C 1
ATOM 639 O O . ARG A 1 86 ? 7.050 -2.218 3.819 1.00 90.31 86 ARG A O 1
ATOM 646 N N . LEU A 1 87 ? 7.014 -1.897 1.588 1.00 89.50 87 LEU A N 1
ATOM 647 C CA . LEU A 1 87 ? 5.610 -2.249 1.385 1.00 89.50 87 LEU A CA 1
ATOM 648 C C . LEU A 1 87 ? 5.304 -3.661 1.907 1.00 89.50 87 LEU A C 1
ATOM 650 O O . LEU A 1 87 ? 4.372 -3.842 2.692 1.00 89.50 87 LEU A O 1
ATOM 654 N N . CYS A 1 88 ? 6.115 -4.655 1.532 1.00 87.81 88 CYS A N 1
ATOM 655 C CA . CYS A 1 88 ? 5.963 -6.032 2.001 1.00 87.81 88 CYS A CA 1
ATOM 656 C C . CYS A 1 88 ? 6.072 -6.142 3.527 1.00 87.81 88 CYS A C 1
ATOM 658 O O . CYS A 1 88 ? 5.260 -6.828 4.151 1.00 87.81 88 CYS A O 1
ATOM 660 N N . ARG A 1 89 ? 7.032 -5.441 4.144 1.00 89.69 89 ARG A N 1
ATOM 661 C CA . ARG A 1 89 ? 7.177 -5.419 5.607 1.00 89.69 89 ARG A CA 1
ATOM 662 C C . ARG A 1 89 ? 5.950 -4.844 6.300 1.00 89.69 89 ARG A C 1
ATOM 664 O O . ARG A 1 89 ? 5.450 -5.478 7.227 1.00 89.69 89 ARG A O 1
ATOM 671 N N . LEU A 1 90 ? 5.443 -3.700 5.847 1.00 89.12 90 LEU A N 1
ATOM 672 C CA . LEU A 1 90 ? 4.248 -3.086 6.430 1.00 89.12 90 LEU A CA 1
ATOM 673 C C . LEU A 1 90 ? 3.033 -4.015 6.317 1.00 89.12 90 LEU A C 1
ATOM 675 O O . LEU A 1 90 ? 2.347 -4.269 7.305 1.00 89.12 90 LEU A O 1
ATOM 679 N N . LEU A 1 91 ? 2.817 -4.607 5.139 1.00 86.12 91 LEU A N 1
ATOM 680 C CA . LEU A 1 91 ? 1.726 -5.559 4.923 1.00 86.12 91 LEU A CA 1
ATOM 681 C C . LEU A 1 91 ? 1.835 -6.802 5.817 1.00 86.12 91 LEU A C 1
ATOM 683 O O . LEU A 1 91 ? 0.809 -7.310 6.257 1.00 86.12 91 LEU A O 1
ATOM 687 N N . SER A 1 92 ? 3.052 -7.274 6.108 1.00 85.19 92 SER A N 1
ATOM 688 C CA . SER A 1 92 ? 3.274 -8.443 6.972 1.00 85.19 92 SER A CA 1
ATOM 689 C C . SER A 1 92 ? 2.980 -8.196 8.456 1.00 85.19 92 SER A C 1
ATOM 691 O O . SER A 1 92 ? 2.727 -9.146 9.193 1.00 85.19 92 SER A O 1
ATOM 693 N N . GLN A 1 93 ? 3.022 -6.938 8.902 1.00 84.44 93 GLN A N 1
ATOM 694 C CA . GLN A 1 93 ? 2.803 -6.561 10.303 1.00 84.44 93 GLN A CA 1
ATOM 695 C C . GLN A 1 93 ? 1.337 -6.242 10.600 1.00 84.44 93 GLN A C 1
ATOM 697 O O . GLN A 1 93 ? 0.910 -6.299 11.753 1.00 84.44 93 GLN A O 1
ATOM 702 N N . LEU A 1 94 ? 0.561 -5.908 9.569 1.00 80.62 94 LEU A N 1
ATOM 703 C CA . LEU A 1 94 ? -0.844 -5.572 9.713 1.00 80.62 94 LEU A CA 1
ATOM 704 C C . LEU A 1 94 ? -1.729 -6.821 9.624 1.00 80.62 94 LEU A C 1
ATOM 706 O O . LEU A 1 94 ? -1.473 -7.707 8.806 1.00 80.62 94 LEU A O 1
ATOM 710 N N . PRO A 1 95 ? -2.838 -6.876 10.383 1.00 69.44 95 PRO A N 1
ATOM 711 C CA . PRO A 1 95 ? -3.929 -7.800 10.100 1.00 69.44 95 PRO A CA 1
ATOM 712 C C . PRO A 1 95 ? -4.575 -7.405 8.759 1.00 69.44 95 PRO A C 1
ATOM 714 O O . PRO A 1 95 ? -5.531 -6.628 8.685 1.00 69.44 95 PRO A O 1
ATOM 717 N N . CYS A 1 96 ? -3.987 -7.894 7.669 1.00 66.62 96 CYS A N 1
ATOM 718 C CA . CYS A 1 96 ? -4.375 -7.571 6.305 1.00 66.62 96 CYS A CA 1
ATOM 719 C C . CYS A 1 96 ? -5.372 -8.607 5.779 1.00 66.62 96 CYS A C 1
ATOM 721 O O . CYS A 1 96 ? -5.099 -9.807 5.763 1.00 66.62 96 CYS A O 1
ATOM 723 N N . VAL A 1 97 ? -6.527 -8.136 5.310 1.00 66.44 97 VAL A N 1
ATOM 724 C CA . VAL A 1 97 ? -7.486 -8.942 4.555 1.00 66.44 97 VAL A CA 1
ATOM 725 C C . VAL A 1 97 ? -7.499 -8.409 3.131 1.00 66.44 97 VAL A C 1
ATOM 727 O O . VAL A 1 97 ? -8.189 -7.444 2.800 1.00 66.44 97 VAL A O 1
ATOM 730 N N . ALA A 1 98 ? -6.718 -9.040 2.261 1.00 62.84 98 ALA A N 1
ATOM 731 C CA . ALA A 1 98 ? -6.735 -8.717 0.844 1.00 62.84 98 ALA A CA 1
ATOM 732 C C . ALA A 1 98 ? -8.020 -9.273 0.212 1.00 62.84 98 ALA A C 1
ATOM 734 O O . ALA A 1 98 ? -8.237 -10.484 0.196 1.00 62.84 98 ALA A O 1
ATOM 735 N N . ARG A 1 99 ? -8.879 -8.396 -0.322 1.00 60.19 99 ARG A N 1
ATOM 736 C CA . ARG A 1 99 ? -10.053 -8.812 -1.094 1.00 60.19 99 ARG A CA 1
ATOM 737 C C . ARG A 1 99 ? -10.022 -8.164 -2.469 1.00 60.19 99 ARG A C 1
ATOM 739 O O . ARG A 1 99 ? -10.447 -7.027 -2.635 1.00 60.19 99 ARG A O 1
ATOM 746 N N . ALA A 1 100 ? -9.597 -8.928 -3.469 1.00 55.19 100 ALA A N 1
ATOM 747 C CA . ALA A 1 100 ? -9.718 -8.550 -4.870 1.00 55.19 100 ALA A CA 1
ATOM 748 C C . ALA A 1 100 ? -11.205 -8.471 -5.265 1.00 55.19 100 ALA A C 1
ATOM 750 O O . ALA A 1 100 ? -11.809 -9.461 -5.666 1.00 55.19 100 ALA A O 1
ATOM 751 N N . VAL A 1 101 ? -11.822 -7.298 -5.110 1.00 55.38 101 VAL A N 1
ATOM 752 C CA . VAL A 1 101 ? -13.142 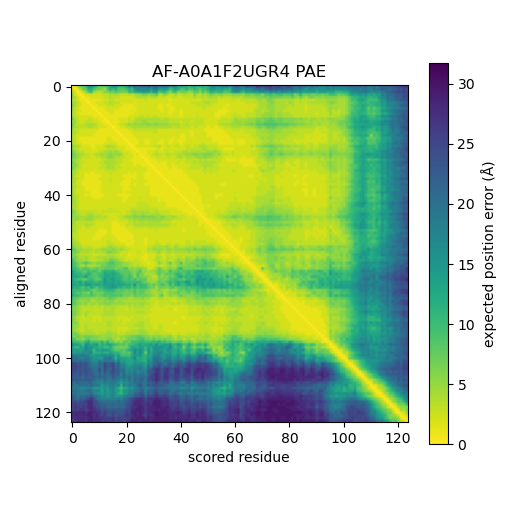-7.005 -5.679 1.00 55.38 101 VAL A CA 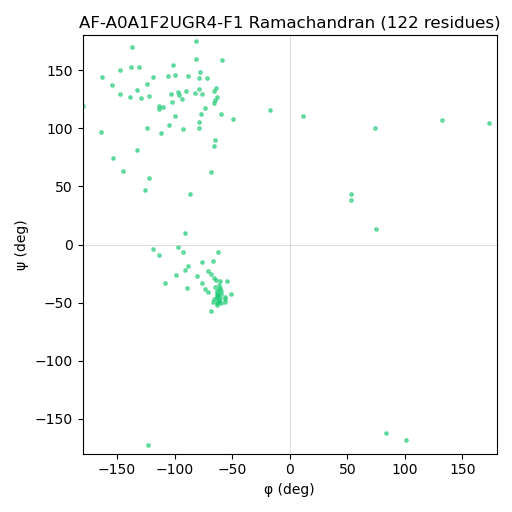1
ATOM 753 C C . VAL A 1 101 ? -12.920 -6.097 -6.872 1.00 55.38 101 VAL A C 1
ATOM 755 O O . VAL A 1 101 ? -12.685 -4.909 -6.686 1.00 55.38 101 VAL A O 1
ATOM 758 N N . GLY A 1 102 ? -12.995 -6.650 -8.080 1.00 50.50 102 GLY A N 1
ATOM 759 C CA . GLY A 1 102 ? -13.294 -5.844 -9.256 1.00 50.50 102 GLY A CA 1
ATOM 760 C C . GLY A 1 102 ? -14.798 -5.608 -9.270 1.00 50.50 102 GLY A C 1
ATOM 761 O O . GLY A 1 102 ? -15.555 -6.544 -9.526 1.00 50.50 102 GLY A O 1
ATOM 762 N N . SER A 1 103 ? -15.245 -4.402 -8.923 1.00 48.44 103 SER A N 1
ATOM 763 C CA . SER A 1 103 ? -16.660 -4.033 -9.045 1.00 48.44 103 SER A CA 1
ATOM 764 C C . SER A 1 103 ? -16.890 -3.205 -10.311 1.00 48.44 103 SER A C 1
ATOM 766 O O . SER A 1 103 ? -16.020 -2.420 -10.696 1.00 48.44 103 SER A O 1
ATOM 768 N N . PRO A 1 104 ? -18.057 -3.357 -10.964 1.00 42.03 104 PRO A N 1
ATOM 769 C CA . PRO A 1 104 ? -18.406 -2.573 -12.135 1.00 42.03 104 PRO A CA 1
ATOM 770 C C . PRO A 1 104 ? -18.567 -1.107 -11.721 1.00 42.03 104 PRO A C 1
ATOM 772 O O . PRO A 1 104 ? -19.202 -0.810 -10.713 1.00 42.03 104 PRO A O 1
ATOM 775 N N . SER A 1 105 ? -17.942 -0.221 -12.493 1.00 47.09 105 SER A N 1
ATOM 776 C CA . SER A 1 105 ? -18.301 1.187 -12.697 1.00 47.09 105 SER A CA 1
ATOM 777 C C . SER A 1 105 ? -19.361 1.780 -11.750 1.00 47.09 105 SER A C 1
ATOM 779 O O . SER A 1 105 ? -20.548 1.502 -11.905 1.00 47.09 105 SER A O 1
ATOM 781 N N . GLY A 1 106 ? -18.936 2.693 -10.871 1.00 45.12 106 GLY A N 1
ATOM 782 C CA . GLY A 1 106 ? -19.790 3.746 -10.315 1.00 45.12 106 GLY A CA 1
ATOM 783 C C . GLY A 1 106 ? -20.810 3.307 -9.264 1.00 45.12 106 GLY A C 1
ATOM 784 O O . GLY A 1 106 ? -21.920 2.892 -9.574 1.00 45.12 106 GLY A O 1
ATOM 785 N N . GLY A 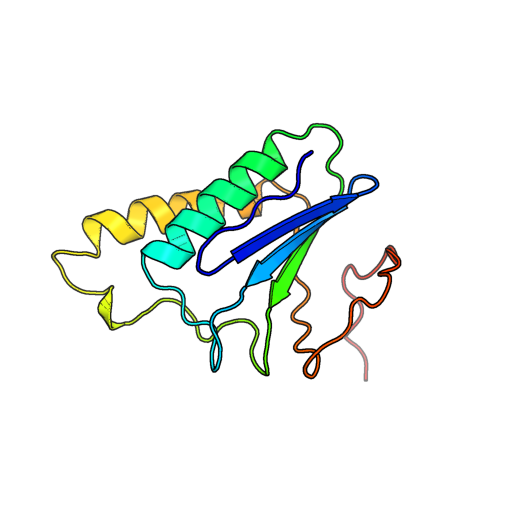1 107 ? -20.496 3.531 -7.991 1.00 36.25 107 GLY A N 1
ATOM 786 C CA . GLY A 1 107 ? -21.516 3.532 -6.953 1.00 36.25 107 GLY A CA 1
ATOM 787 C C . GLY A 1 107 ? -20.931 3.812 -5.584 1.00 36.25 107 GLY A C 1
ATOM 788 O O . GLY A 1 107 ? -20.136 3.026 -5.076 1.00 36.25 107 GLY A O 1
ATOM 789 N N . GLN A 1 108 ? -21.379 4.900 -4.958 1.00 35.81 108 GLN A N 1
ATOM 790 C CA . GLN A 1 108 ? -21.229 5.148 -3.524 1.00 35.81 108 GLN A CA 1
ATOM 791 C C . GLN A 1 108 ? -22.097 4.145 -2.741 1.00 35.81 108 GLN A C 1
ATOM 793 O O . GLN A 1 108 ? -23.085 4.497 -2.105 1.00 35.81 108 GLN A O 1
ATOM 798 N N . GLY A 1 109 ? -21.807 2.853 -2.874 1.00 40.00 109 GLY A N 1
ATOM 799 C CA . GLY A 1 109 ? -22.491 1.795 -2.149 1.00 40.00 109 GLY A CA 1
ATOM 800 C C . GLY A 1 109 ? -21.963 1.760 -0.725 1.00 40.00 109 GLY A C 1
ATOM 801 O O . GLY A 1 109 ? -20.803 1.415 -0.508 1.00 40.00 109 GLY A O 1
ATOM 802 N N . GLN A 1 110 ? -22.807 2.120 0.243 1.00 38.28 110 GLN A N 1
ATOM 803 C CA . GLN A 1 110 ? -22.520 1.999 1.670 1.00 38.28 110 GLN A CA 1
ATOM 804 C C . GLN A 1 110 ? -21.992 0.591 1.983 1.00 38.28 110 GLN A C 1
ATOM 806 O O . GLN A 1 110 ? -22.733 -0.393 1.951 1.00 38.28 110 GLN A O 1
ATOM 811 N N . TRP A 1 111 ? -20.698 0.486 2.284 1.00 48.69 111 TRP A N 1
ATOM 812 C CA . TRP A 1 111 ? -20.088 -0.793 2.615 1.00 48.69 111 TRP A CA 1
ATOM 813 C C . TRP A 1 111 ? -20.412 -1.185 4.057 1.00 48.69 111 TRP A C 1
ATOM 815 O O . TRP A 1 111 ? -20.257 -0.393 4.986 1.00 48.69 111 TRP A O 1
ATOM 825 N N . ARG A 1 112 ? -20.819 -2.441 4.248 1.00 40.78 112 ARG A N 1
ATOM 826 C CA . ARG A 1 112 ? -20.919 -3.079 5.562 1.00 40.78 112 ARG A CA 1
ATOM 827 C C . ARG A 1 112 ? -19.727 -4.004 5.762 1.00 40.78 112 ARG A C 1
ATOM 829 O O . ARG A 1 112 ? -19.538 -4.942 4.987 1.00 40.78 112 ARG A O 1
ATOM 836 N N . ALA A 1 113 ? -18.964 -3.770 6.828 1.00 37.53 113 ALA A N 1
ATOM 837 C CA . ALA A 1 113 ? -17.984 -4.735 7.303 1.00 37.53 113 ALA A CA 1
ATOM 838 C C . ALA A 1 113 ? -18.702 -6.030 7.653 1.00 37.53 113 ALA A C 1
ATOM 840 O O . ALA A 1 113 ? -19.499 -6.066 8.585 1.00 37.53 113 ALA A O 1
ATOM 841 N N . THR A 1 114 ? -18.445 -7.082 6.882 1.00 35.06 114 THR A N 1
ATOM 842 C CA . THR A 1 114 ? -18.800 -8.439 7.292 1.00 35.06 114 THR A CA 1
ATOM 843 C C . THR A 1 114 ? -17.512 -9.062 7.822 1.00 35.06 114 THR A C 1
ATOM 845 O O . THR A 1 114 ? -16.573 -9.230 7.042 1.00 35.06 114 THR A O 1
ATOM 848 N N . PRO A 1 115 ? -17.390 -9.324 9.132 1.00 28.98 115 PRO A N 1
ATOM 849 C CA . PRO A 1 115 ? -16.251 -10.061 9.658 1.00 28.98 115 PRO A CA 1
ATOM 850 C C . PRO A 1 115 ? -16.303 -11.494 9.112 1.00 28.98 115 PRO A C 1
ATOM 852 O O . PRO A 1 115 ? -17.295 -12.185 9.326 1.00 28.98 115 PRO A O 1
ATOM 855 N N . GLY A 1 116 ? -15.254 -11.931 8.409 1.00 31.94 116 GLY A N 1
ATOM 856 C CA . GLY A 1 116 ? -15.079 -13.326 7.990 1.00 31.94 116 GLY A CA 1
ATOM 857 C C . GLY A 1 116 ? -14.709 -13.501 6.517 1.00 31.94 116 GLY A C 1
ATOM 858 O O . GLY A 1 116 ? -15.547 -13.345 5.638 1.00 31.94 116 GLY A O 1
ATOM 859 N N . ILE A 1 117 ? -13.450 -13.859 6.255 1.00 37.47 117 ILE A N 1
ATOM 860 C CA . ILE A 1 117 ? -13.074 -15.222 5.837 1.00 37.47 117 ILE A CA 1
ATOM 861 C C . ILE A 1 117 ? -11.553 -15.349 6.029 1.00 37.47 117 ILE A C 1
ATOM 863 O O . ILE A 1 117 ? -10.745 -14.899 5.223 1.00 37.47 117 ILE A O 1
ATOM 867 N N . LEU A 1 118 ? -11.184 -15.929 7.177 1.00 35.78 118 LEU A N 1
ATOM 868 C CA . LEU A 1 118 ? -10.067 -16.866 7.247 1.00 35.78 118 LEU A CA 1
ATOM 869 C C . LEU A 1 118 ? -10.536 -18.162 6.563 1.00 35.78 118 LEU A C 1
ATOM 871 O O . LEU A 1 118 ? -11.703 -18.529 6.700 1.00 35.78 118 LEU A O 1
ATOM 875 N N . GLY A 1 119 ? -9.619 -18.813 5.847 1.00 36.66 119 GLY A N 1
ATOM 876 C CA . GLY A 1 119 ? -9.784 -20.019 5.028 1.00 36.66 119 GLY A CA 1
ATOM 877 C C . GLY A 1 119 ? -11.029 -20.882 5.248 1.00 36.66 119 GLY A C 1
ATOM 878 O O . GLY A 1 119 ? -11.166 -21.530 6.279 1.00 36.66 119 GLY A O 1
ATOM 879 N N . GLN A 1 120 ? -11.865 -20.964 4.212 1.00 35.09 120 GLN A N 1
ATOM 880 C CA . GLN A 1 120 ? -12.743 -22.101 3.926 1.00 35.09 120 GLN A CA 1
ATOM 881 C C . GLN A 1 120 ? -13.004 -22.122 2.404 1.00 35.09 120 GLN A C 1
ATOM 883 O O . GLN A 1 120 ? -14.068 -21.718 1.953 1.00 35.09 120 GLN A O 1
ATOM 888 N N . ASP A 1 121 ? -12.025 -22.537 1.600 1.00 31.64 121 ASP A N 1
ATOM 889 C CA . ASP A 1 121 ? -12.329 -23.087 0.268 1.00 31.64 121 ASP A CA 1
ATOM 890 C C . ASP A 1 121 ? -11.339 -24.211 -0.064 1.00 31.64 121 ASP A C 1
ATOM 892 O O . ASP A 1 121 ? -10.467 -24.126 -0.922 1.00 31.64 121 ASP A O 1
ATOM 896 N N . LEU A 1 122 ? -11.417 -25.256 0.759 1.00 32.56 122 LEU A N 1
ATOM 897 C CA . LEU A 1 122 ? -10.965 -26.603 0.439 1.00 32.56 122 LEU A CA 1
ATOM 898 C C . LEU A 1 122 ? -12.104 -27.534 0.849 1.00 32.56 122 LEU A C 1
ATOM 900 O O . LEU A 1 122 ? -12.106 -28.050 1.968 1.00 32.56 122 LEU A O 1
ATOM 904 N N . ARG A 1 123 ? -13.116 -27.656 -0.016 1.00 28.05 123 ARG A N 1
ATOM 905 C CA . ARG A 1 123 ? -13.929 -28.863 -0.253 1.00 28.05 123 ARG A CA 1
ATOM 906 C C . ARG A 1 123 ? -15.087 -28.528 -1.197 1.00 28.05 123 ARG A C 1
ATOM 908 O O . ARG A 1 123 ? -16.089 -27.958 -0.776 1.00 28.05 123 ARG A O 1
ATOM 915 N N . GLY A 1 124 ? -14.929 -28.974 -2.436 1.00 33.72 124 GLY A N 1
ATOM 916 C CA . GLY A 1 124 ? -15.960 -29.217 -3.437 1.00 33.72 124 GLY A CA 1
ATOM 917 C C . GLY A 1 124 ? -15.434 -30.293 -4.366 1.00 33.72 124 GLY A C 1
ATOM 918 O O . GLY A 1 124 ? -14.312 -30.080 -4.875 1.00 33.72 124 GLY A O 1
#

Foldseek 3Di:
DDWDDDDQWTWDDDQQEIEIEGEDDDASAAELRNLQVLLVRLVVSLPPPSHDEYEYEYEHDYSHPYHDPVCVDPVNVVSVVVSVVSSVVSCVVHNYDYDYDHDDDDDPPPDDDDPDDDDDDPDD

Solvent-accessible surface area (backbone atoms only — not comparable to full-atom values): 7370 Å² total; per-residue (Å²): 119,77,74,48,78,60,92,40,41,37,35,45,53,57,97,33,36,36,38,38,34,35,58,41,64,74,40,27,58,35,42,69,67,44,45,49,54,50,36,51,56,49,50,59,51,66,70,40,89,66,56,67,35,42,33,44,37,16,44,40,80,30,56,53,75,45,70,38,70,90,46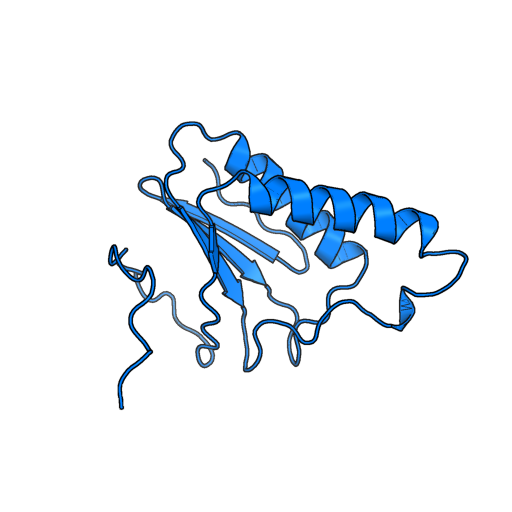,70,37,88,84,40,37,73,62,42,50,61,45,52,53,49,38,52,53,56,55,72,73,46,62,61,49,82,46,80,47,51,51,82,82,85,74,97,65,85,82,74,92,70,93,78,82,76,92,86,87,88,86,132